Protein AF-K1U267-F1 (afdb_monomer_lite)

Foldseek 3Di:
DVVVVVVVDAFDPDADDDPDDPPCVVVCQLVVPQFDWDQAKFFWADDDQQWTWTQHPVRDIDIGGWDDQDADPVRGGWGKGAPDDHGDIHHGGDTGIGIGNDD

Structure (mmCIF, N/CA/C/O backbone):
data_AF-K1U267-F1
#
_entry.id   AF-K1U267-F1
#
loop_
_atom_site.group_PDB
_atom_site.id
_atom_site.type_symbol
_atom_site.label_atom_id
_atom_site.label_alt_id
_atom_site.label_comp_id
_atom_site.label_asym_id
_atom_site.label_entity_id
_atom_site.label_seq_id
_atom_site.pdbx_PDB_ins_code
_atom_site.Cartn_x
_atom_site.Cartn_y
_atom_site.Cartn_z
_atom_site.occupancy
_atom_site.B_iso_or_equiv
_atom_site.auth_seq_id
_atom_site.auth_comp_id
_atom_site.auth_asym_id
_atom_site.auth_atom_id
_atom_site.pdbx_PDB_model_num
ATOM 1 N N . MET A 1 1 ? 23.527 -1.280 -13.959 1.00 85.50 1 MET A N 1
ATOM 2 C CA . MET A 1 1 ? 22.681 -0.152 -14.418 1.00 85.50 1 MET A CA 1
ATOM 3 C C . MET A 1 1 ? 21.254 -0.241 -13.869 1.00 85.50 1 MET A C 1
ATOM 5 O O . MET A 1 1 ? 20.822 0.735 -13.273 1.00 85.50 1 MET A O 1
ATOM 9 N N . GLY A 1 2 ? 20.569 -1.393 -13.954 1.00 90.56 2 GLY A N 1
ATOM 10 C CA . GLY A 1 2 ? 19.167 -1.553 -13.513 1.00 90.56 2 GLY A CA 1
ATOM 11 C C . GLY A 1 2 ? 18.829 -1.061 -12.095 1.00 90.56 2 GLY A C 1
ATOM 12 O O . GLY A 1 2 ? 17.898 -0.282 -11.937 1.00 90.56 2 GLY A O 1
ATOM 13 N N . ALA A 1 3 ? 19.629 -1.397 -11.077 1.00 90.38 3 ALA A N 1
ATOM 14 C CA . ALA A 1 3 ? 19.379 -0.938 -9.700 1.00 90.38 3 ALA A CA 1
ATOM 15 C C . ALA A 1 3 ? 19.420 0.601 -9.532 1.00 90.38 3 ALA A C 1
ATOM 17 O O . ALA A 1 3 ? 18.707 1.169 -8.710 1.00 90.38 3 ALA A O 1
ATOM 18 N N . ASN A 1 4 ? 20.235 1.306 -10.327 1.00 95.06 4 ASN A N 1
ATOM 19 C CA . ASN A 1 4 ? 20.264 2.774 -10.306 1.00 95.06 4 ASN A CA 1
ATOM 20 C C . ASN A 1 4 ? 19.106 3.376 -11.105 1.00 95.06 4 ASN A C 1
ATOM 22 O O . ASN A 1 4 ? 18.589 4.417 -10.715 1.00 95.06 4 ASN A O 1
ATOM 26 N N . MET A 1 5 ? 18.686 2.708 -12.182 1.00 95.75 5 MET A N 1
ATOM 27 C CA . MET A 1 5 ? 17.532 3.114 -12.986 1.00 95.75 5 MET A CA 1
ATOM 28 C C . MET A 1 5 ? 16.229 3.042 -12.178 1.00 95.75 5 MET A C 1
ATOM 30 O O . MET A 1 5 ? 15.405 3.941 -12.293 1.00 95.75 5 MET A O 1
ATOM 34 N N . GLN A 1 6 ? 16.074 2.052 -11.290 1.00 93.94 6 GLN A N 1
ATOM 35 C CA . GLN A 1 6 ? 14.903 1.943 -10.404 1.00 93.94 6 GLN A CA 1
ATOM 36 C C . GLN A 1 6 ? 14.695 3.194 -9.538 1.00 93.94 6 GLN A C 1
ATOM 38 O O . GLN A 1 6 ? 13.572 3.662 -9.390 1.00 93.94 6 GLN A O 1
ATOM 43 N N . ARG A 1 7 ? 15.774 3.803 -9.029 1.00 91.50 7 ARG A N 1
ATOM 44 C CA . ARG A 1 7 ? 15.697 5.033 -8.215 1.00 91.50 7 ARG A CA 1
ATOM 45 C C . ARG A 1 7 ? 15.370 6.297 -9.016 1.00 91.50 7 ARG A C 1
ATOM 47 O O . ARG A 1 7 ? 15.148 7.345 -8.423 1.00 91.50 7 ARG A O 1
ATOM 54 N N . GLN A 1 8 ? 15.387 6.210 -10.342 1.00 94.25 8 GLN A N 1
ATOM 55 C CA . GLN A 1 8 ? 15.062 7.307 -11.256 1.00 94.25 8 GLN A CA 1
ATOM 56 C C . GLN A 1 8 ? 13.663 7.150 -11.864 1.00 94.25 8 GLN A C 1
ATOM 58 O O . GLN A 1 8 ? 13.237 8.010 -12.633 1.00 94.25 8 GLN A O 1
ATOM 63 N N . ALA A 1 9 ? 12.959 6.060 -11.542 1.00 92.81 9 ALA A N 1
ATOM 64 C CA . ALA A 1 9 ? 11.604 5.838 -12.006 1.00 92.81 9 ALA A CA 1
ATOM 65 C C . ALA A 1 9 ? 10.678 6.961 -11.519 1.00 92.81 9 ALA A C 1
ATOM 67 O O . ALA A 1 9 ? 10.779 7.439 -10.387 1.00 92.81 9 ALA A O 1
ATOM 68 N N . VAL A 1 10 ? 9.762 7.374 -12.392 1.00 95.12 10 VAL A N 1
ATOM 69 C CA . VAL A 1 10 ? 8.741 8.375 -12.083 1.00 95.12 10 VAL A CA 1
ATOM 70 C C . VAL A 1 10 ? 7.398 7.679 -11.836 1.00 95.12 10 VAL A C 1
ATOM 72 O O . VAL A 1 10 ? 7.059 6.760 -12.583 1.00 95.12 10 VAL A O 1
ATOM 75 N N . PRO A 1 11 ? 6.616 8.087 -10.817 1.00 94.50 11 PRO A N 1
ATOM 76 C CA . PRO A 1 11 ? 5.292 7.525 -10.577 1.00 94.50 11 PRO A CA 1
ATOM 77 C C . PRO A 1 11 ? 4.356 7.782 -11.759 1.00 94.50 11 PRO A C 1
ATOM 79 O O . PRO A 1 11 ? 4.166 8.928 -12.174 1.00 94.50 11 PRO A O 1
ATOM 82 N N . LEU A 1 12 ? 3.763 6.713 -12.284 1.00 94.69 12 LEU A N 1
ATOM 83 C CA . LEU A 1 12 ? 2.753 6.785 -13.335 1.00 94.69 12 LEU A CA 1
ATOM 84 C C . LEU A 1 12 ? 1.360 7.021 -12.736 1.00 94.69 12 LEU A C 1
ATOM 86 O O . LEU A 1 12 ? 1.109 6.724 -11.570 1.00 94.69 12 LEU A O 1
ATOM 90 N N . MET A 1 13 ? 0.436 7.532 -13.554 1.00 89.31 13 MET A N 1
ATOM 91 C CA . MET A 1 13 ? -0.975 7.696 -13.167 1.00 89.31 13 MET A CA 1
ATOM 92 C C . MET A 1 13 ? -1.686 6.349 -12.986 1.00 89.31 13 MET A C 1
ATOM 94 O O . MET A 1 13 ? -2.516 6.199 -12.091 1.00 89.31 13 MET A O 1
ATOM 98 N N . VAL A 1 14 ? -1.357 5.385 -13.848 1.00 91.00 14 VAL A N 1
ATOM 99 C CA . VAL A 1 14 ? -1.799 3.992 -13.760 1.00 91.00 14 VAL A CA 1
ATOM 100 C C . VAL A 1 14 ? -0.559 3.161 -13.476 1.00 91.00 14 VAL A C 1
ATOM 102 O O . VAL A 1 14 ? 0.396 3.189 -14.251 1.00 91.00 14 VAL A O 1
ATOM 105 N N . THR A 1 15 ? -0.559 2.502 -12.327 1.00 92.69 15 THR A N 1
ATOM 106 C CA . THR A 1 15 ? 0.530 1.660 -11.837 1.00 92.69 15 THR A CA 1
ATOM 107 C C . THR A 1 15 ? 0.203 0.201 -12.123 1.00 92.69 15 THR A C 1
ATOM 109 O O . THR A 1 15 ? -0.963 -0.189 -12.088 1.00 92.69 15 THR A O 1
ATOM 112 N N . GLU A 1 16 ? 1.228 -0.579 -12.449 1.00 93.75 16 GLU A N 1
ATOM 113 C CA . GLU A 1 16 ? 1.110 -2.013 -12.686 1.00 93.75 16 GLU A CA 1
ATOM 114 C C . GLU A 1 16 ? 2.343 -2.703 -12.103 1.00 93.75 16 GLU A C 1
ATOM 116 O O . GLU A 1 16 ? 3.479 -2.257 -12.311 1.00 93.75 16 GLU A O 1
ATOM 121 N N . ALA A 1 17 ? 2.117 -3.781 -11.355 1.00 93.44 17 ALA A N 1
ATOM 122 C CA . ALA A 1 17 ? 3.185 -4.607 -10.819 1.00 93.44 17 ALA A CA 1
ATOM 123 C C . ALA A 1 17 ? 3.888 -5.383 -11.952 1.00 93.44 17 ALA A C 1
ATOM 125 O O . ALA A 1 17 ? 3.264 -5.730 -12.957 1.00 93.44 17 ALA A O 1
ATOM 126 N N . PRO A 1 18 ? 5.191 -5.692 -11.823 1.00 93.75 18 PRO A N 1
ATOM 127 C CA . PRO A 1 18 ? 5.883 -6.473 -12.839 1.00 93.75 18 PRO A CA 1
ATOM 128 C C . PRO A 1 18 ? 5.285 -7.883 -12.950 1.00 93.75 18 PRO A C 1
ATOM 130 O O . PRO A 1 18 ? 5.079 -8.557 -11.945 1.00 93.75 18 PRO A O 1
ATOM 133 N N . ILE A 1 19 ? 5.097 -8.365 -14.185 1.00 96.00 19 ILE A N 1
ATOM 134 C CA . ILE A 1 19 ? 4.591 -9.726 -14.467 1.00 96.00 19 ILE A CA 1
ATOM 135 C C . ILE A 1 19 ? 5.492 -10.802 -13.833 1.00 96.00 19 ILE A C 1
ATOM 137 O O . ILE A 1 19 ? 5.013 -11.841 -13.387 1.00 96.00 19 ILE A O 1
ATOM 141 N N . VAL A 1 20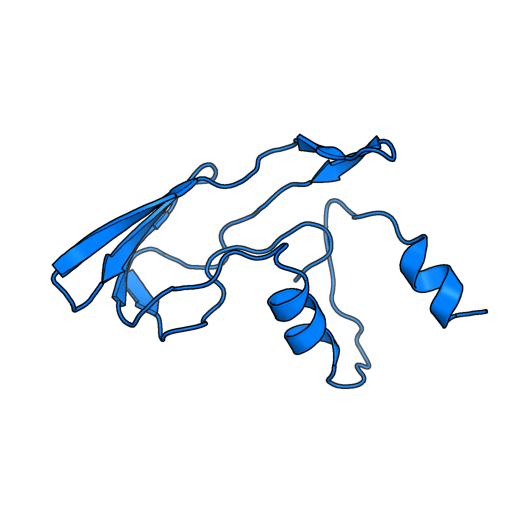 ? 6.805 -10.551 -13.785 1.00 96.38 20 VAL A N 1
ATOM 142 C CA . VAL A 1 20 ? 7.792 -11.411 -13.118 1.00 96.38 20 VAL A CA 1
ATOM 143 C C . VAL A 1 20 ? 8.452 -10.613 -12.001 1.00 96.38 20 VAL A C 1
ATOM 145 O O . VAL A 1 20 ? 9.230 -9.695 -12.263 1.00 96.38 20 VAL A O 1
ATOM 148 N N . ALA A 1 21 ? 8.132 -10.978 -10.763 1.00 94.31 21 ALA A N 1
ATOM 149 C CA . ALA A 1 21 ? 8.589 -10.313 -9.550 1.00 94.31 21 ALA A CA 1
ATOM 150 C C . ALA A 1 21 ? 9.633 -11.151 -8.796 1.00 94.31 21 ALA A C 1
ATOM 152 O O . ALA A 1 21 ? 9.759 -12.36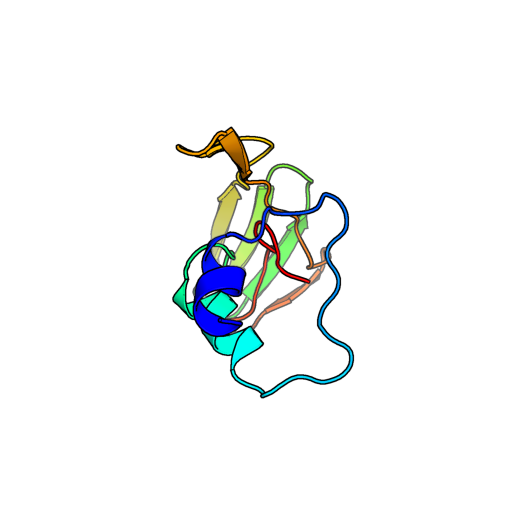1 -8.992 1.00 94.31 21 ALA A O 1
ATOM 153 N N . THR A 1 22 ? 10.381 -10.495 -7.912 1.00 94.81 22 THR A N 1
ATOM 154 C CA . THR A 1 22 ? 11.407 -11.123 -7.066 1.00 94.81 22 THR A CA 1
ATOM 155 C C . THR A 1 22 ? 10.898 -11.489 -5.671 1.00 94.81 22 THR A C 1
ATOM 157 O O . THR A 1 22 ? 11.525 -12.294 -4.987 1.00 94.81 22 THR A O 1
ATOM 160 N N . GLY A 1 23 ? 9.768 -10.918 -5.247 1.00 94.31 23 GLY A N 1
ATOM 161 C CA . GLY A 1 23 ? 9.128 -11.131 -3.948 1.00 94.31 23 GLY A CA 1
ATOM 162 C C . GLY A 1 23 ? 9.452 -10.060 -2.898 1.00 94.31 23 GLY A C 1
ATOM 163 O O . GLY A 1 23 ? 8.843 -10.056 -1.830 1.00 94.31 23 GLY A O 1
ATOM 164 N N . ILE A 1 24 ? 10.382 -9.137 -3.171 1.00 94.94 24 ILE A N 1
ATOM 165 C CA . ILE A 1 24 ? 10.726 -8.040 -2.246 1.00 94.94 24 ILE A CA 1
ATOM 166 C C . ILE A 1 24 ? 9.793 -6.830 -2.380 1.00 94.94 24 ILE A C 1
ATOM 168 O O . ILE A 1 24 ? 9.772 -5.970 -1.504 1.00 94.94 24 ILE A O 1
ATOM 172 N N . GLU A 1 25 ? 9.019 -6.757 -3.461 1.00 94.06 25 GLU A N 1
ATOM 173 C CA . GLU A 1 25 ? 8.252 -5.582 -3.874 1.00 94.06 25 GLU A CA 1
ATOM 174 C C . GLU A 1 25 ? 7.232 -5.170 -2.807 1.00 94.06 25 GLU A C 1
ATOM 176 O O . GLU A 1 25 ? 7.192 -4.005 -2.415 1.00 94.06 25 GLU A O 1
ATOM 181 N N . HIS A 1 26 ? 6.478 -6.133 -2.266 1.00 91.44 26 HIS A N 1
ATOM 182 C CA . HIS A 1 26 ? 5.497 -5.875 -1.208 1.00 91.44 26 HIS A CA 1
ATOM 183 C C . HIS A 1 26 ? 6.160 -5.294 0.045 1.00 91.44 26 HIS A C 1
ATOM 185 O O . HIS A 1 26 ? 5.746 -4.258 0.562 1.00 91.44 26 HIS A O 1
ATOM 191 N N . LYS A 1 27 ? 7.242 -5.931 0.510 1.00 93.19 27 LYS A N 1
ATOM 192 C CA . LYS A 1 27 ? 7.974 -5.469 1.692 1.00 93.19 27 LYS A CA 1
ATOM 193 C C . LYS A 1 27 ? 8.574 -4.081 1.476 1.00 93.19 27 LYS A C 1
ATOM 195 O O . LYS A 1 27 ? 8.515 -3.255 2.375 1.00 93.19 27 LYS A O 1
ATOM 200 N N . LEU A 1 28 ? 9.093 -3.805 0.280 1.00 91.88 28 LEU A N 1
ATOM 201 C CA . LEU A 1 28 ? 9.617 -2.491 -0.081 1.00 91.88 28 LEU A CA 1
ATOM 202 C C . LEU A 1 28 ? 8.525 -1.417 -0.003 1.00 91.88 28 LEU A C 1
ATOM 204 O O . LEU A 1 28 ? 8.767 -0.359 0.570 1.00 91.88 28 LEU A O 1
ATOM 208 N N . CYS A 1 29 ? 7.323 -1.693 -0.518 1.00 91.38 29 CYS A N 1
ATOM 209 C CA . CYS A 1 29 ? 6.200 -0.755 -0.452 1.00 91.38 29 CYS A CA 1
ATOM 210 C C . CYS A 1 29 ? 5.813 -0.441 0.999 1.00 91.38 29 CYS A C 1
ATOM 212 O O . CYS A 1 29 ? 5.729 0.732 1.364 1.00 91.38 29 CYS A O 1
ATOM 214 N N . VAL A 1 30 ? 5.664 -1.473 1.832 1.00 92.56 30 VAL A N 1
ATOM 215 C CA . VAL A 1 30 ? 5.328 -1.343 3.259 1.00 92.56 30 VAL A CA 1
ATOM 216 C C . VAL A 1 30 ? 6.416 -0.576 4.021 1.00 92.56 30 VAL A C 1
ATOM 218 O O . VAL A 1 30 ? 6.126 0.435 4.659 1.00 92.56 30 VAL A O 1
ATOM 221 N N . ASP A 1 31 ? 7.679 -0.990 3.894 1.00 93.19 31 ASP A N 1
ATOM 222 C CA . ASP A 1 31 ? 8.804 -0.408 4.639 1.00 93.19 31 ASP A CA 1
ATOM 223 C C . ASP A 1 31 ? 9.150 1.018 4.164 1.00 93.19 31 ASP A C 1
ATOM 225 O O . ASP A 1 31 ? 9.737 1.800 4.912 1.00 93.19 31 ASP A O 1
ATOM 229 N N . SER A 1 32 ? 8.778 1.391 2.933 1.00 90.69 32 SER A N 1
ATOM 230 C CA . SER A 1 32 ? 8.996 2.747 2.409 1.00 90.69 32 SER A CA 1
ATOM 231 C C . SER A 1 32 ? 8.102 3.815 3.051 1.00 90.69 32 SER A C 1
ATOM 233 O O . SER A 1 32 ? 8.399 5.004 2.930 1.00 90.69 32 SER A O 1
ATOM 235 N N . GLY A 1 33 ? 7.006 3.413 3.707 1.00 90.19 33 GLY A N 1
ATOM 236 C CA . GLY A 1 33 ? 6.055 4.322 4.353 1.00 90.19 33 GLY A CA 1
ATOM 237 C C . GLY A 1 33 ? 5.192 5.148 3.392 1.00 90.19 33 GLY A C 1
ATOM 238 O O . GLY A 1 33 ? 4.546 6.102 3.820 1.00 90.19 33 GLY A O 1
ATOM 239 N N . VAL A 1 34 ? 5.181 4.822 2.093 1.00 91.88 34 VAL A N 1
ATOM 240 C CA . VAL A 1 34 ? 4.351 5.531 1.099 1.00 91.88 34 VAL A CA 1
ATOM 241 C C . VAL A 1 34 ? 2.891 5.073 1.107 1.00 91.88 34 VAL A C 1
ATOM 243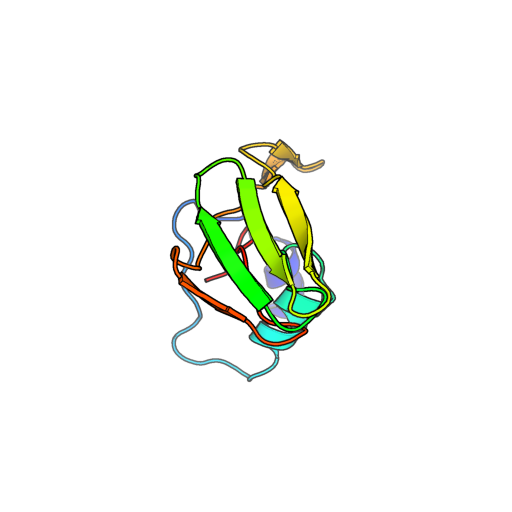 O O . VAL A 1 34 ? 2.005 5.834 0.705 1.00 91.88 34 VAL A O 1
ATOM 246 N N . VAL A 1 35 ? 2.650 3.844 1.568 1.00 94.56 35 VAL A N 1
ATOM 247 C CA . VAL A 1 35 ? 1.326 3.239 1.741 1.00 94.56 35 VAL A CA 1
ATOM 248 C C . VAL A 1 35 ? 0.776 3.526 3.138 1.00 94.56 35 VAL A C 1
ATOM 250 O O . VAL A 1 35 ? 1.533 3.772 4.077 1.00 94.56 35 VAL A O 1
ATOM 253 N N . ILE A 1 36 ? -0.547 3.478 3.289 1.00 95.19 36 ILE A N 1
ATOM 254 C CA . ILE A 1 36 ? -1.196 3.572 4.603 1.00 95.19 36 ILE A CA 1
ATOM 255 C C . ILE A 1 36 ? -1.502 2.168 5.100 1.00 95.19 36 ILE A C 1
ATOM 257 O O . ILE A 1 36 ? -2.127 1.392 4.382 1.00 95.19 36 ILE A O 1
ATOM 261 N N . LEU A 1 37 ? -1.094 1.874 6.332 1.00 95.88 37 LEU A N 1
ATOM 262 C CA . LEU A 1 37 ? -1.291 0.579 6.975 1.00 95.88 37 LEU A CA 1
ATOM 263 C C . LEU A 1 37 ? -2.339 0.666 8.085 1.00 95.88 37 LEU A C 1
ATOM 265 O O . LEU A 1 37 ? -2.466 1.695 8.753 1.00 95.88 37 LEU A O 1
ATOM 269 N N . ALA A 1 38 ? -3.043 -0.437 8.314 1.00 95.44 38 ALA A N 1
ATOM 270 C CA . ALA A 1 38 ? -3.889 -0.616 9.481 1.00 95.44 38 ALA A CA 1
ATOM 271 C C . ALA A 1 38 ? -3.030 -0.769 10.741 1.00 95.44 38 ALA A C 1
ATOM 273 O O . ALA A 1 38 ? -2.123 -1.600 10.800 1.00 95.44 38 ALA A O 1
ATOM 274 N N . GLU A 1 39 ? -3.316 0.031 11.766 1.00 93.81 39 GLU A N 1
ATOM 275 C CA . GLU A 1 39 ? -2.567 -0.015 13.027 1.00 93.81 39 GLU A CA 1
ATOM 276 C C . GLU A 1 39 ? -2.946 -1.205 13.914 1.00 93.81 39 GLU A C 1
ATOM 278 O O . GLU A 1 39 ? -2.116 -1.673 14.699 1.00 93.81 39 GLU A O 1
ATOM 283 N N . ASP A 1 40 ? -4.174 -1.699 13.762 1.00 95.62 40 ASP A N 1
ATOM 284 C CA . ASP A 1 40 ? -4.722 -2.833 14.499 1.00 95.62 40 ASP A CA 1
ATOM 285 C C . ASP A 1 40 ? -5.819 -3.550 13.689 1.00 95.62 40 ASP A C 1
ATOM 287 O O . ASP A 1 40 ? -6.152 -3.136 12.574 1.00 95.62 40 ASP A O 1
ATOM 291 N N . ASP A 1 41 ? -6.392 -4.609 14.252 1.00 96.62 41 ASP A N 1
ATOM 292 C CA . ASP A 1 41 ? -7.518 -5.331 13.661 1.00 96.62 41 ASP A CA 1
ATOM 293 C C . ASP A 1 41 ? -8.819 -4.506 13.754 1.00 96.62 41 ASP A C 1
ATOM 295 O O . ASP A 1 41 ? -9.150 -3.915 14.791 1.00 96.62 41 ASP A O 1
ATOM 299 N N . GLY A 1 42 ? -9.589 -4.444 12.665 1.00 96.31 42 GLY A N 1
ATOM 300 C CA . GLY A 1 42 ? -10.776 -3.588 12.615 1.00 96.31 42 GLY A CA 1
ATOM 301 C C . GLY A 1 42 ? -11.628 -3.733 11.361 1.00 96.31 42 GLY A C 1
ATOM 302 O O . GLY A 1 42 ? -11.419 -4.621 10.542 1.00 96.31 42 GLY A O 1
ATOM 303 N 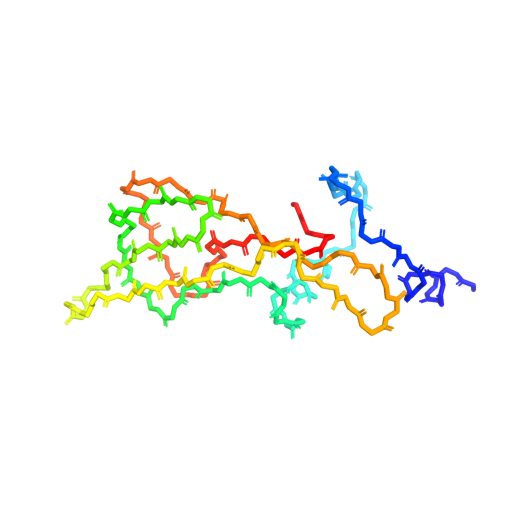N . VAL A 1 43 ? -12.627 -2.862 11.214 1.00 97.19 43 VAL A N 1
ATOM 304 C CA . VAL A 1 43 ? -13.552 -2.834 10.070 1.00 97.19 43 VAL A CA 1
ATOM 305 C C . VAL A 1 43 ? -13.604 -1.441 9.458 1.00 97.19 43 VAL A C 1
ATOM 307 O O . VAL A 1 43 ? -13.705 -0.432 10.163 1.00 97.19 43 VAL A O 1
ATOM 310 N N . VAL A 1 44 ? -13.582 -1.376 8.130 1.00 97.19 44 VAL A N 1
ATOM 311 C CA . VAL A 1 44 ? -13.707 -0.124 7.381 1.00 97.19 44 VAL A CA 1
ATOM 312 C C . VAL A 1 44 ? -15.139 0.409 7.478 1.00 97.19 44 VAL A C 1
ATOM 314 O O . VAL A 1 44 ? -16.092 -0.231 7.038 1.00 97.19 44 VAL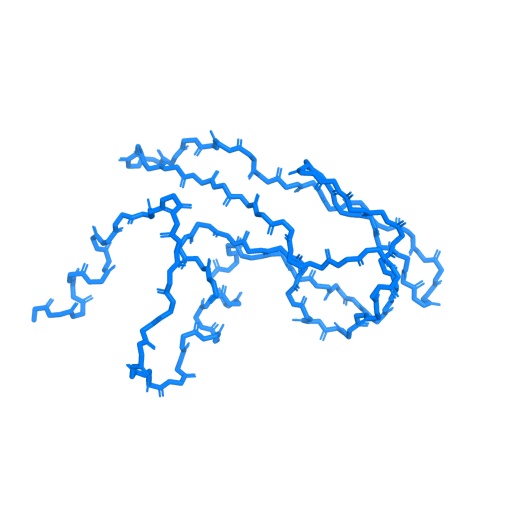 A O 1
ATOM 317 N N . LEU A 1 45 ? -15.301 1.609 8.036 1.00 95.88 45 LEU A N 1
ATOM 318 C CA . LEU A 1 45 ? -16.599 2.275 8.182 1.00 95.88 45 LEU A CA 1
ATOM 319 C C . LEU A 1 45 ? -16.980 3.117 6.969 1.00 95.88 45 LEU A C 1
ATOM 321 O O . LEU A 1 45 ? -18.154 3.202 6.619 1.00 95.88 45 LEU A O 1
ATOM 325 N N . ALA A 1 46 ? -16.007 3.812 6.385 1.00 95.38 46 ALA A N 1
ATOM 326 C CA . ALA A 1 46 ? -16.240 4.716 5.272 1.00 95.38 46 ALA A CA 1
ATOM 327 C C . ALA A 1 46 ? -14.984 4.821 4.413 1.00 95.38 46 ALA A C 1
ATOM 329 O O . ALA A 1 46 ? -13.875 4.914 4.939 1.00 95.38 46 ALA A O 1
ATOM 330 N N . VAL A 1 47 ? -15.177 4.857 3.099 1.00 96.81 47 VAL A N 1
ATOM 331 C CA . VAL A 1 47 ? -14.109 5.041 2.118 1.00 96.81 47 VAL A CA 1
ATOM 332 C C . VAL A 1 47 ? -14.482 6.220 1.240 1.00 96.81 47 VAL A C 1
ATOM 334 O O . VAL A 1 47 ? -15.583 6.279 0.693 1.00 96.81 47 VAL A O 1
ATOM 337 N N . SER A 1 48 ? -13.563 7.166 1.111 1.00 94.81 48 SER A N 1
ATOM 338 C CA . SER A 1 48 ? -13.658 8.283 0.181 1.00 94.81 48 SER A CA 1
ATOM 339 C C . SER A 1 48 ? -12.322 8.472 -0.531 1.00 94.81 48 SER A C 1
ATOM 341 O O . SER A 1 48 ? -11.302 7.913 -0.130 1.00 94.81 48 SER A O 1
ATOM 343 N N . ALA A 1 49 ? -12.313 9.277 -1.593 1.00 93.44 49 ALA A N 1
ATOM 344 C CA . ALA A 1 49 ? -11.080 9.576 -2.314 1.00 93.44 49 ALA A CA 1
ATOM 345 C C . ALA A 1 49 ? -10.053 10.336 -1.458 1.00 93.44 49 ALA A C 1
ATOM 347 O O . ALA A 1 49 ? -8.867 10.268 -1.783 1.00 93.44 49 ALA A O 1
ATOM 348 N N . ASP A 1 50 ? -10.506 11.030 -0.408 1.00 95.00 50 ASP A N 1
ATOM 349 C CA . ASP A 1 50 ? -9.710 11.931 0.431 1.00 95.00 50 ASP A CA 1
ATOM 350 C C . ASP A 1 50 ? -9.388 11.342 1.810 1.00 95.00 50 ASP A C 1
ATOM 352 O O . ASP A 1 50 ? -8.385 11.713 2.419 1.00 95.00 50 ASP A O 1
ATOM 356 N N . SER A 1 51 ? -10.220 10.434 2.325 1.00 96.00 51 SER A N 1
ATOM 357 C CA . SER A 1 51 ? -9.966 9.751 3.594 1.00 96.00 51 SER A CA 1
ATOM 358 C C . SER A 1 51 ? -10.634 8.380 3.711 1.00 96.00 51 SER A C 1
ATOM 360 O O . SER A 1 51 ? -11.647 8.098 3.061 1.00 96.00 51 SER A O 1
ATOM 362 N N . VAL A 1 52 ? -10.069 7.533 4.573 1.00 96.75 52 VAL A N 1
ATOM 363 C CA . VAL A 1 52 ? -10.607 6.219 4.942 1.00 96.75 52 VAL A CA 1
ATOM 364 C C . VAL A 1 52 ? -10.805 6.162 6.449 1.00 96.75 52 VAL A C 1
ATOM 366 O O . VAL A 1 52 ? -9.879 6.416 7.215 1.00 96.75 52 VAL A O 1
ATOM 369 N N . LYS A 1 53 ? -12.010 5.802 6.887 1.00 97.19 53 LYS A N 1
ATOM 370 C CA . LYS A 1 53 ? -12.362 5.718 8.303 1.00 97.19 53 LYS A CA 1
ATOM 371 C C . LYS A 1 53 ? -12.468 4.261 8.729 1.00 97.19 53 LYS A C 1
ATOM 373 O O . LYS A 1 53 ? -13.260 3.513 8.158 1.00 97.19 53 LYS A O 1
ATOM 378 N N . VAL A 1 54 ? -11.710 3.876 9.749 1.00 97.31 54 VAL A N 1
ATOM 379 C CA . VAL A 1 54 ? -11.639 2.508 10.276 1.00 97.31 54 VAL A CA 1
ATOM 380 C C . VAL A 1 54 ? -12.102 2.506 11.727 1.00 97.31 54 VAL A C 1
ATOM 382 O O . VAL A 1 54 ? -11.750 3.396 12.500 1.00 97.31 54 VAL A O 1
ATOM 385 N N . ARG A 1 55 ? -12.917 1.517 12.095 1.00 96.81 55 ARG A N 1
ATOM 386 C CA . ARG A 1 55 ? -13.242 1.206 13.488 1.00 96.81 55 ARG A CA 1
ATOM 387 C C . ARG A 1 55 ? -12.419 0.007 13.914 1.00 96.81 55 ARG A C 1
ATOM 389 O O . ARG A 1 55 ? -12.631 -1.083 13.390 1.00 96.81 55 ARG A O 1
ATOM 396 N N . TYR A 1 56 ? -11.527 0.214 14.864 1.00 96.75 56 TYR A N 1
ATOM 397 C CA . TYR A 1 56 ? -10.758 -0.857 15.472 1.00 96.75 56 TYR A CA 1
ATOM 398 C C . TYR A 1 56 ? -11.594 -1.635 16.480 1.00 96.75 56 TYR A C 1
ATOM 400 O O . TYR A 1 56 ? -12.548 -1.111 17.064 1.00 96.75 56 TYR A O 1
ATOM 408 N N . ASP A 1 57 ? -11.220 -2.892 16.696 1.00 93.00 57 ASP A N 1
ATOM 409 C CA . ASP A 1 57 ? -11.869 -3.766 17.677 1.00 93.00 57 ASP A CA 1
ATOM 410 C C . ASP A 1 57 ? -11.722 -3.257 19.116 1.00 93.00 57 ASP A C 1
ATOM 412 O O . ASP A 1 57 ? -12.567 -3.537 19.966 1.00 93.00 57 ASP A O 1
ATOM 416 N N . SER A 1 58 ? -10.695 -2.443 19.377 1.00 93.00 58 SER A N 1
ATOM 417 C CA . SER A 1 58 ? -10.524 -1.695 20.627 1.00 93.00 58 SER A CA 1
ATOM 418 C C . SER A 1 58 ? -11.656 -0.689 20.895 1.00 93.00 58 SER A C 1
ATOM 420 O O . SER A 1 58 ? -11.780 -0.180 22.008 1.00 93.00 58 SER A O 1
ATOM 422 N N . GLY A 1 59 ? -12.482 -0.393 19.886 1.00 90.50 59 GLY A N 1
ATOM 423 C CA . GLY A 1 59 ? -13.538 0.617 19.915 1.00 90.50 59 GLY A CA 1
ATOM 424 C C . GLY A 1 59 ? -13.085 1.994 19.420 1.00 90.50 59 GLY A C 1
ATOM 425 O O . GLY A 1 59 ? -13.927 2.878 19.246 1.00 90.50 59 GLY A O 1
ATOM 426 N N . GLU A 1 60 ? -11.789 2.186 19.153 1.00 94.81 60 GLU A N 1
ATOM 427 C CA . GLU A 1 60 ? -11.264 3.425 18.581 1.00 94.81 60 GLU A CA 1
ATOM 428 C C . GLU A 1 60 ? -11.699 3.582 17.117 1.00 94.81 60 GLU A C 1
ATOM 430 O O . GLU A 1 60 ? -11.658 2.641 16.324 1.00 94.81 60 GLU A O 1
ATOM 435 N N . ILE A 1 61 ? -12.118 4.791 16.743 1.00 95.12 61 ILE A N 1
ATOM 436 C CA . ILE A 1 61 ? -12.403 5.140 15.351 1.00 95.12 61 ILE A CA 1
ATOM 437 C C . ILE A 1 61 ? -11.315 6.084 14.872 1.00 95.12 61 ILE A C 1
ATOM 439 O O . ILE A 1 61 ? -11.161 7.180 15.411 1.00 95.12 61 ILE A O 1
ATOM 443 N N . LYS A 1 62 ? -10.614 5.678 13.817 1.00 95.38 62 LYS A N 1
ATOM 444 C CA . LYS A 1 62 ? -9.520 6.440 13.230 1.00 95.38 62 LYS A CA 1
ATOM 445 C C . LYS A 1 62 ? -9.846 6.860 11.805 1.00 95.38 62 LYS A C 1
ATOM 447 O O . LYS A 1 62 ? -10.450 6.108 11.043 1.00 95.38 62 LYS A O 1
ATOM 452 N N . ASP A 1 63 ? -9.474 8.090 11.466 1.00 96.19 63 ASP A N 1
ATOM 453 C CA . ASP A 1 63 ? -9.678 8.678 10.142 1.00 96.19 63 ASP A CA 1
ATOM 454 C C . ASP A 1 63 ? -8.318 8.918 9.479 1.00 96.19 63 ASP A C 1
ATOM 456 O O . ASP A 1 63 ? -7.524 9.749 9.929 1.00 96.19 63 ASP A O 1
ATOM 460 N N . TYR A 1 64 ? -8.047 8.157 8.424 1.00 95.75 64 TYR A N 1
ATOM 461 C CA . TYR A 1 64 ? -6.822 8.209 7.642 1.00 95.75 64 TYR A CA 1
ATOM 462 C C . TYR A 1 64 ? -7.001 9.164 6.470 1.00 95.75 64 TYR A C 1
ATOM 464 O O . TYR A 1 64 ? -7.630 8.820 5.470 1.00 95.75 64 TYR A O 1
ATOM 472 N N . LYS A 1 65 ? -6.434 10.367 6.575 1.00 95.81 65 LYS A N 1
ATOM 473 C CA . LYS A 1 65 ? -6.408 11.330 5.465 1.00 95.81 65 LYS A CA 1
ATOM 474 C C . LYS A 1 65 ? -5.385 10.902 4.418 1.00 95.81 65 LYS A C 1
ATOM 476 O O . LYS A 1 65 ? -4.221 10.690 4.746 1.00 95.81 65 LYS A O 1
ATOM 481 N N . LEU A 1 66 ? -5.824 10.825 3.168 1.00 95.94 66 LEU A N 1
ATOM 482 C CA . LEU A 1 66 ? -4.991 10.460 2.032 1.00 95.94 66 LEU A CA 1
ATOM 483 C C . LEU A 1 66 ? -4.289 11.695 1.470 1.00 95.94 66 LEU A C 1
ATOM 485 O O . LEU A 1 66 ? -4.877 12.770 1.337 1.00 95.94 66 LEU A O 1
ATOM 489 N N . ILE A 1 67 ? -3.028 11.536 1.083 1.00 95.12 67 ILE A N 1
ATOM 490 C CA . ILE A 1 67 ? -2.285 12.574 0.371 1.00 95.12 67 ILE A CA 1
ATOM 491 C C . ILE A 1 67 ? -2.786 12.627 -1.074 1.00 95.12 67 ILE A C 1
ATOM 493 O O . ILE A 1 67 ? -2.616 11.669 -1.827 1.00 95.12 67 ILE A O 1
ATOM 497 N N . LYS A 1 68 ? -3.382 13.750 -1.486 1.00 95.19 68 LYS A N 1
ATOM 498 C CA . LYS A 1 68 ? -3.907 13.942 -2.847 1.00 95.19 68 LYS A CA 1
ATOM 499 C C . LYS A 1 68 ? -3.059 14.928 -3.630 1.00 95.19 68 LYS A C 1
ATOM 501 O O . LYS A 1 68 ? -2.910 16.074 -3.217 1.00 95.19 68 LYS A O 1
ATOM 506 N N . PHE A 1 69 ? -2.549 14.477 -4.776 1.00 94.06 69 PHE A N 1
ATOM 507 C CA . PHE A 1 69 ? -1.848 15.302 -5.769 1.00 94.06 69 PHE A CA 1
ATOM 508 C C . PHE A 1 69 ? -0.764 16.227 -5.186 1.00 94.06 69 PHE A C 1
ATOM 510 O O . PHE A 1 69 ? -0.588 17.362 -5.632 1.00 94.06 69 PHE A O 1
ATOM 517 N N . ALA A 1 70 ? -0.025 15.752 -4.183 1.00 95.31 70 ALA A N 1
ATOM 518 C CA . ALA A 1 70 ? 1.049 16.525 -3.583 1.00 95.31 70 ALA A CA 1
ATOM 519 C C . ALA A 1 70 ? 2.288 16.512 -4.486 1.00 95.31 70 ALA A C 1
ATOM 521 O O . A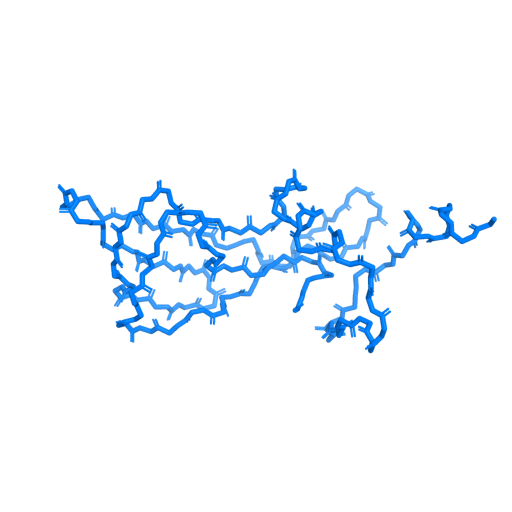LA A 1 70 ? 2.636 15.498 -5.092 1.00 95.31 70 ALA A O 1
ATOM 522 N N . ARG A 1 71 ? 2.979 17.648 -4.573 1.00 95.00 71 ARG A N 1
ATOM 523 C CA . ARG A 1 71 ? 4.219 17.768 -5.344 1.00 95.00 71 ARG A CA 1
ATOM 524 C C . ARG A 1 71 ? 5.403 17.273 -4.511 1.00 95.00 71 ARG A C 1
ATOM 526 O O . ARG A 1 71 ? 5.615 17.762 -3.406 1.00 95.00 71 ARG A O 1
ATOM 533 N N . SER A 1 72 ? 6.194 16.350 -5.055 1.00 94.62 72 SER A N 1
ATOM 534 C CA . SER A 1 72 ? 7.466 15.931 -4.455 1.00 94.62 72 SER A CA 1
ATOM 535 C C . SER A 1 72 ? 8.581 16.955 -4.700 1.00 94.62 72 SER A C 1
ATOM 537 O O . SER A 1 72 ? 8.473 17.826 -5.568 1.00 94.62 72 SER A O 1
ATOM 539 N N . ASN A 1 73 ? 9.706 16.810 -3.996 1.00 94.31 73 ASN A N 1
ATOM 540 C CA . ASN A 1 73 ? 10.881 17.672 -4.175 1.00 94.31 73 ASN A CA 1
ATOM 541 C C . ASN A 1 73 ? 11.422 17.650 -5.616 1.00 94.31 73 ASN A C 1
ATOM 543 O O . ASN A 1 73 ? 11.897 18.665 -6.118 1.00 94.31 73 ASN A O 1
ATOM 547 N N . GLN A 1 74 ? 11.318 16.507 -6.298 1.00 92.25 74 GLN A N 1
ATOM 548 C CA . GLN A 1 74 ? 11.748 16.315 -7.685 1.00 92.25 74 GLN A CA 1
ATOM 549 C C . GLN A 1 74 ? 10.645 16.659 -8.701 1.00 92.25 74 GLN A C 1
ATOM 551 O O . GLN A 1 74 ? 10.838 16.495 -9.902 1.00 92.25 74 GLN A O 1
ATOM 556 N N . GLY A 1 75 ? 9.488 17.149 -8.243 1.00 92.50 75 GLY A N 1
ATOM 557 C CA . GLY A 1 75 ? 8.376 17.551 -9.103 1.00 92.50 75 GLY A CA 1
ATOM 558 C C . GLY A 1 75 ? 7.482 16.407 -9.585 1.00 92.50 75 GLY A C 1
ATOM 559 O O . GLY A 1 75 ? 6.658 16.631 -10.465 1.00 92.50 75 GLY A O 1
ATOM 560 N N . THR A 1 76 ? 7.608 15.209 -9.013 1.00 93.69 76 THR A N 1
ATOM 561 C CA . THR A 1 76 ? 6.683 14.093 -9.262 1.00 93.69 76 THR A CA 1
ATOM 562 C C . THR A 1 76 ? 5.413 14.212 -8.414 1.00 93.69 76 THR A C 1
ATOM 564 O O . THR A 1 76 ? 5.371 14.957 -7.431 1.00 93.69 76 THR A O 1
ATOM 567 N N . CYS A 1 77 ? 4.362 13.487 -8.801 1.00 94.31 77 CYS A N 1
ATOM 568 C CA . CYS A 1 77 ? 3.084 13.473 -8.095 1.00 94.31 77 CYS A CA 1
ATOM 569 C C . CYS A 1 77 ? 3.070 12.396 -7.000 1.00 94.31 77 CYS A C 1
ATOM 571 O O . CYS A 1 77 ? 3.318 11.222 -7.276 1.00 94.31 77 CYS A O 1
ATOM 573 N N . ILE A 1 78 ? 2.748 12.797 -5.772 1.00 94.50 78 ILE A N 1
ATOM 574 C CA . ILE A 1 78 ? 2.461 11.917 -4.641 1.00 94.50 78 ILE A CA 1
ATOM 575 C C . ILE A 1 78 ? 0.944 11.889 -4.479 1.00 94.50 78 ILE A C 1
ATOM 577 O O . ILE A 1 78 ? 0.326 12.877 -4.076 1.00 94.50 78 ILE A O 1
ATOM 581 N N . ASN A 1 79 ? 0.341 10.757 -4.825 1.00 94.94 79 ASN A N 1
ATOM 582 C CA . ASN A 1 79 ? -1.096 10.560 -4.733 1.00 94.94 79 ASN A CA 1
ATOM 583 C C . ASN A 1 79 ? -1.386 9.193 -4.126 1.00 94.94 79 ASN A C 1
ATOM 585 O O . ASN A 1 79 ? -0.963 8.177 -4.672 1.00 94.94 79 ASN A O 1
ATOM 589 N N . GLN A 1 80 ? -2.130 9.196 -3.028 1.00 95.38 80 GLN A N 1
ATOM 590 C CA . GLN A 1 80 ? -2.616 7.997 -2.375 1.00 95.38 80 GLN A CA 1
ATOM 591 C C . GLN A 1 80 ? -4.035 7.664 -2.836 1.00 95.38 80 GLN A C 1
ATOM 593 O O . GLN A 1 80 ? -4.859 8.552 -3.108 1.00 95.38 80 GLN A O 1
ATOM 598 N N . ARG A 1 81 ? -4.318 6.367 -2.949 1.00 94.25 81 ARG A N 1
ATOM 599 C CA . ARG A 1 81 ? -5.607 5.841 -3.412 1.00 94.25 81 ARG A CA 1
ATOM 600 C C . ARG A 1 81 ? -6.075 4.738 -2.467 1.00 94.25 81 ARG A C 1
ATOM 602 O O . ARG A 1 81 ? -5.291 3.837 -2.194 1.00 94.25 81 ARG A O 1
ATOM 609 N N . PRO A 1 82 ? -7.317 4.790 -1.968 1.00 95.62 82 PRO A N 1
ATOM 610 C CA . PRO A 1 82 ? -7.832 3.714 -1.135 1.00 95.62 82 PRO A CA 1
ATOM 611 C C . PRO A 1 82 ? -7.983 2.443 -1.976 1.00 95.62 82 PRO A C 1
ATOM 613 O O . PRO A 1 82 ? -8.451 2.521 -3.114 1.00 95.62 82 PRO A O 1
ATOM 616 N N . ILE A 1 83 ? -7.599 1.297 -1.414 1.00 95.12 83 ILE A N 1
ATOM 617 C CA . ILE A 1 83 ? -7.753 -0.021 -2.060 1.00 95.12 83 ILE A CA 1
ATOM 618 C C . ILE A 1 83 ? -8.792 -0.908 -1.369 1.00 95.12 83 ILE A C 1
ATOM 620 O O . ILE A 1 83 ? -9.175 -1.944 -1.900 1.00 95.12 83 ILE A O 1
ATOM 624 N N . VAL A 1 84 ? -9.268 -0.478 -0.202 1.00 96.12 84 VAL A N 1
ATOM 625 C CA . VAL A 1 84 ? -10.278 -1.171 0.602 1.00 96.12 84 VAL A CA 1
ATOM 626 C C . VAL A 1 84 ? -11.686 -0.661 0.294 1.00 96.12 84 VAL A C 1
ATOM 628 O O . VAL A 1 84 ? -11.872 0.481 -0.138 1.00 96.12 84 VAL A O 1
ATOM 631 N N . ALA A 1 85 ? -12.688 -1.489 0.568 1.00 95.88 85 ALA A N 1
ATOM 632 C CA . ALA A 1 85 ? -14.102 -1.162 0.485 1.00 95.88 85 ALA A CA 1
ATOM 633 C C . ALA A 1 85 ? -14.737 -1.003 1.877 1.00 95.88 85 ALA A C 1
ATOM 635 O O . ALA A 1 85 ? -14.209 -1.424 2.906 1.00 95.88 85 ALA A O 1
ATOM 636 N N . VAL A 1 86 ? -15.906 -0.358 1.922 1.00 96.31 86 VAL A N 1
ATOM 637 C CA . VAL A 1 86 ? -16.684 -0.236 3.162 1.00 96.31 86 VAL A CA 1
ATOM 638 C C . VAL A 1 86 ? -17.158 -1.618 3.606 1.00 96.31 86 VAL A C 1
ATOM 640 O O . VAL A 1 86 ? -17.775 -2.337 2.826 1.00 96.31 86 VAL A O 1
ATOM 643 N N . GLY A 1 87 ? -16.924 -1.951 4.875 1.00 95.00 87 GLY A N 1
ATOM 644 C CA . GLY A 1 87 ? -17.259 -3.250 5.455 1.00 95.00 87 GLY A CA 1
ATOM 645 C C . GLY A 1 87 ? -16.116 -4.264 5.438 1.00 95.00 87 GLY A C 1
ATOM 646 O O . GLY A 1 87 ? -16.254 -5.304 6.082 1.00 95.00 87 GLY A O 1
ATOM 647 N N . ASP A 1 88 ? -14.991 -3.962 4.784 1.00 96.56 88 ASP A N 1
ATOM 648 C CA . ASP A 1 88 ? -13.831 -4.851 4.788 1.00 96.56 88 ASP A CA 1
ATOM 649 C C . ASP A 1 88 ? -13.255 -4.997 6.197 1.00 96.56 88 ASP A C 1
ATOM 651 O O . ASP A 1 88 ? -13.133 -4.028 6.959 1.00 96.56 88 ASP A O 1
ATOM 655 N N . ARG A 1 89 ? -12.905 -6.238 6.536 1.00 96.44 89 ARG A N 1
ATOM 656 C CA . ARG A 1 89 ? -12.185 -6.588 7.756 1.00 96.44 89 ARG A CA 1
ATOM 657 C C . ARG A 1 89 ? -10.691 -6.439 7.489 1.00 96.44 89 ARG A C 1
ATOM 659 O O . ARG A 1 89 ? -10.195 -6.998 6.519 1.00 96.44 89 ARG A O 1
ATOM 666 N N . LEU A 1 90 ? -10.009 -5.707 8.357 1.00 95.38 90 LEU A N 1
ATOM 667 C CA . LEU A 1 90 ? -8.575 -5.470 8.291 1.00 95.38 90 LEU A CA 1
ATOM 668 C C . LEU A 1 90 ? -7.878 -6.204 9.424 1.00 95.38 90 LEU A C 1
ATOM 670 O O . LEU A 1 90 ? -8.380 -6.227 10.554 1.00 95.38 90 LEU A O 1
ATOM 674 N N . ASN A 1 91 ? -6.705 -6.733 9.113 1.00 96.56 91 ASN A N 1
ATOM 675 C CA . ASN A 1 91 ? -5.731 -7.194 10.077 1.00 96.56 91 ASN A CA 1
ATOM 676 C C . ASN A 1 91 ? -4.662 -6.119 10.299 1.00 96.56 91 ASN A C 1
ATOM 678 O O . ASN A 1 91 ? -4.378 -5.285 9.433 1.00 96.56 91 ASN A O 1
ATOM 682 N N . LYS A 1 92 ? -4.023 -6.153 11.465 1.00 94.94 92 LYS A N 1
ATOM 683 C CA . LYS A 1 92 ? -2.889 -5.288 11.770 1.00 94.94 92 LYS A CA 1
ATOM 684 C C . LYS A 1 92 ? -1.797 -5.417 10.705 1.00 94.94 92 LYS A C 1
ATOM 686 O O . LYS A 1 92 ? -1.240 -6.493 10.494 1.00 94.94 92 LYS A O 1
ATOM 691 N N . GLY A 1 93 ? -1.426 -4.284 10.116 1.00 93.56 93 GLY A N 1
ATOM 692 C CA . GLY A 1 93 ? -0.410 -4.196 9.071 1.00 93.56 93 GLY A CA 1
ATOM 693 C C . GLY A 1 93 ? -0.941 -4.342 7.645 1.00 93.56 93 GLY A C 1
ATOM 694 O O . GLY A 1 93 ? -0.144 -4.213 6.718 1.00 93.56 93 GLY A O 1
ATOM 695 N N . ASP A 1 94 ? -2.244 -4.551 7.449 1.00 95.31 94 ASP A N 1
ATOM 696 C CA . ASP A 1 94 ? -2.837 -4.572 6.111 1.00 95.31 94 ASP A CA 1
ATOM 697 C C . ASP A 1 94 ? -2.771 -3.198 5.443 1.00 95.31 94 ASP A C 1
ATOM 699 O O . ASP A 1 94 ? -2.873 -2.154 6.094 1.00 95.31 94 ASP A O 1
ATOM 703 N N . VAL A 1 95 ? -2.631 -3.191 4.118 1.00 95.56 95 VAL A N 1
ATOM 704 C CA . VAL A 1 95 ? -2.584 -1.961 3.327 1.00 95.56 95 VAL A CA 1
ATOM 705 C C . VAL A 1 95 ? -4.003 -1.427 3.112 1.00 95.56 95 VAL A C 1
ATOM 707 O O . VAL A 1 95 ? -4.848 -2.077 2.508 1.00 95.56 95 VAL A O 1
ATOM 710 N N . ILE A 1 96 ? -4.255 -0.210 3.590 1.00 95.38 96 ILE A N 1
ATOM 711 C CA . ILE A 1 96 ? -5.534 0.504 3.457 1.00 95.38 96 ILE A CA 1
ATOM 712 C C . ILE A 1 96 ? -5.562 1.331 2.167 1.00 95.38 96 ILE A C 1
ATOM 714 O O . ILE A 1 96 ? -6.587 1.428 1.482 1.00 95.38 96 ILE A O 1
ATOM 718 N N . ALA A 1 97 ? -4.437 1.972 1.851 1.00 95.38 97 ALA A N 1
ATOM 719 C CA . ALA A 1 97 ? -4.306 2.835 0.690 1.00 95.38 97 ALA A CA 1
ATOM 720 C C . ALA A 1 97 ? -2.932 2.691 0.041 1.00 95.38 97 ALA A C 1
ATOM 722 O O . ALA A 1 97 ? -1.900 2.743 0.717 1.00 95.38 97 ALA A O 1
ATOM 723 N N . ASP A 1 98 ? -2.952 2.590 -1.282 1.00 94.81 98 ASP A N 1
ATOM 724 C CA . ASP A 1 98 ? -1.779 2.630 -2.138 1.00 94.81 98 ASP A CA 1
ATOM 725 C C . ASP A 1 98 ? -1.148 4.016 -2.155 1.00 94.81 98 ASP A C 1
ATOM 727 O O . ASP A 1 98 ? -1.842 5.033 -2.068 1.00 94.81 98 ASP A O 1
ATOM 731 N N . GLY A 1 99 ? 0.171 4.043 -2.323 1.00 92.62 99 GLY A N 1
ATOM 732 C CA . GLY A 1 99 ? 0.970 5.241 -2.527 1.00 92.62 99 GLY A CA 1
ATOM 733 C C . GLY A 1 99 ? 1.311 5.492 -4.001 1.00 92.62 99 GLY A C 1
ATOM 734 O O . GLY A 1 99 ? 0.820 4.815 -4.909 1.00 92.62 99 GLY A O 1
ATOM 735 N N . PRO A 1 100 ? 2.175 6.482 -4.280 1.00 92.75 100 PRO A N 1
ATOM 736 C CA . PRO A 1 100 ? 2.738 6.651 -5.613 1.00 92.75 100 PRO A CA 1
ATOM 737 C C . PRO A 1 100 ? 3.545 5.409 -6.015 1.00 92.75 100 PRO A C 1
ATOM 739 O O . PRO A 1 100 ? 4.385 4.943 -5.252 1.00 92.75 100 PRO A O 1
ATOM 742 N N . ALA A 1 101 ? 3.340 4.931 -7.246 1.00 91.69 101 ALA A N 1
ATOM 743 C CA . ALA A 1 101 ? 4.038 3.770 -7.808 1.00 91.69 101 ALA A CA 1
ATOM 744 C C . ALA A 1 101 ? 3.775 2.417 -7.105 1.00 91.69 101 ALA A C 1
ATOM 746 O O . ALA A 1 101 ? 4.590 1.509 -7.247 1.00 91.69 101 ALA A O 1
ATOM 747 N N . THR A 1 102 ? 2.642 2.256 -6.408 1.00 89.81 102 THR A N 1
ATOM 748 C CA . THR A 1 102 ? 2.186 0.958 -5.868 1.00 89.81 102 THR A CA 1
ATOM 749 C C . THR A 1 102 ? 0.863 0.509 -6.505 1.00 89.81 102 THR A C 1
ATOM 751 O O . THR A 1 102 ? 0.075 1.346 -6.971 1.00 89.81 102 THR A O 1
ATOM 754 N N . SER A 1 103 ? 0.687 -0.810 -6.624 1.00 79.38 103 SER A N 1
ATOM 755 C CA . SER A 1 103 ? -0.474 -1.525 -7.189 1.00 79.38 103 SER A CA 1
ATOM 756 C C . SER A 1 103 ? -0.404 -3.003 -6.840 1.00 79.38 103 SER A C 1
ATOM 758 O O . SER A 1 103 ? 0.751 -3.488 -6.767 1.00 79.38 103 SER A O 1
#

Radius of gyration: 14.91 Å; chains: 1; bounding box: 40×29×35 Å

Secondary structure (DSSP, 8-state):
-HHHHHTTPPPPSS----SS--S-HHHHHHHTT-SEE-SSSEEEEEE-SSEEEEEETTS-EEEEEPP-SEEPTTS-EE--EE---TT-EE-TT-EEEE-TT--

Sequence (103 aa):
MGANMQRQAVPLMVTEAPIVATGIEHKLCVDSGVVILAEDDGVVLAVSADSVKVRYDSGEIKDYKLIKFARSNQGTCINQRPIVAVGDRLNKGDVIADGPATS

pLDDT: mean 94.18, std 2.5, range [79.38, 97.31]

Organism: NCBI:txid408170